Protein AF-A0A3D2SQ42-F1 (afdb_monomer)

Secondary structure (DSSP, 8-state):
----TT----TTSS------TT---TT-GGG--EEEE--SSTT-TTPPEEEEETTS-EEEES-GGG--SS----TTTT-EE-

Sequence (82 aa):
SSTDEKGDTDPSNDVITQTLLTNTGLTNLGQSWSIKAESNTVTNPSNYDLLITSTGIRCMNKNKAKVTYQTCGTKDDGSEQW

Structure (mmCIF, N/CA/C/O backbone):
data_AF-A0A3D2SQ42-F1
#
_entry.id   AF-A0A3D2SQ42-F1
#
loop_
_atom_site.group_PDB
_atom_site.id
_atom_site.type_symbol
_atom_site.label_atom_id
_atom_site.label_alt_id
_atom_site.label_comp_id
_atom_site.label_asym_id
_atom_site.label_entity_id
_atom_site.label_seq_id
_atom_site.pdbx_PDB_ins_code
_atom_site.Cartn_x
_atom_site.Cartn_y
_atom_site.Cartn_z
_atom_site.occupancy
_atom_site.B_iso_or_equiv
_atom_site.auth_seq_id
_atom_site.auth_comp_id
_atom_site.auth_asym_id
_atom_site.auth_atom_id
_atom_site.pdbx_PDB_model_num
ATOM 1 N N . SER A 1 1 ? -28.137 22.243 49.437 1.00 49.47 1 SER A N 1
ATOM 2 C CA . SER A 1 1 ? -27.457 22.9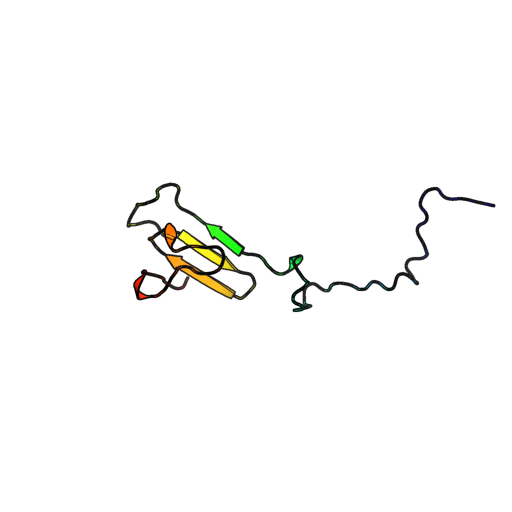35 48.331 1.00 49.47 1 SER A CA 1
ATOM 3 C C . SER A 1 1 ? -25.973 22.700 48.493 1.00 49.47 1 SER A C 1
ATOM 5 O O . SER A 1 1 ? -25.400 23.180 49.462 1.00 49.47 1 SER A O 1
ATOM 7 N N . SER A 1 2 ? -25.393 21.877 47.630 1.00 46.12 2 SER A N 1
ATOM 8 C CA . SER A 1 2 ? -23.949 21.761 47.452 1.00 46.12 2 SER A CA 1
ATOM 9 C C . SER A 1 2 ? -23.776 21.480 45.970 1.00 46.12 2 SER A C 1
ATOM 11 O O . SER A 1 2 ? -24.219 20.449 45.480 1.00 46.12 2 SER A O 1
ATOM 13 N N . THR A 1 3 ? -23.310 22.492 45.254 1.00 44.84 3 THR A N 1
ATOM 14 C CA . THR A 1 3 ? -22.933 22.408 43.849 1.00 44.84 3 THR A CA 1
ATOM 15 C C . THR A 1 3 ? -21.433 22.187 43.813 1.00 44.84 3 THR A C 1
ATOM 17 O O . THR A 1 3 ? -20.673 23.063 44.226 1.00 44.84 3 THR A O 1
ATOM 20 N N . ASP A 1 4 ? -21.023 21.018 43.352 1.00 41.72 4 ASP A N 1
ATOM 21 C CA . ASP A 1 4 ? -19.688 20.753 42.852 1.00 41.72 4 ASP A CA 1
ATOM 22 C C . ASP A 1 4 ? -19.609 21.201 41.383 1.00 41.72 4 ASP A C 1
ATOM 24 O O . ASP A 1 4 ? -20.503 20.960 40.575 1.00 41.72 4 ASP A O 1
ATOM 28 N N . GLU A 1 5 ? -18.543 21.913 41.023 1.00 55.25 5 GLU A N 1
ATOM 29 C CA . GLU A 1 5 ? -18.389 22.575 39.717 1.00 55.25 5 GLU A CA 1
ATOM 30 C C . GLU A 1 5 ? -18.180 21.613 38.528 1.00 55.25 5 GLU A C 1
ATOM 32 O O . GLU A 1 5 ? -17.871 22.066 37.427 1.00 55.25 5 GLU A O 1
ATOM 37 N N . LYS A 1 6 ? -18.336 20.292 38.704 1.00 53.59 6 LYS A N 1
ATOM 38 C CA . LYS A 1 6 ? -17.975 19.306 37.671 1.00 53.59 6 LYS A CA 1
ATOM 39 C C . LYS A 1 6 ? -19.125 18.473 37.111 1.00 53.59 6 LYS A C 1
ATOM 41 O O . LYS A 1 6 ? -18.884 17.783 36.132 1.00 53.59 6 LYS A O 1
ATOM 46 N N . GLY A 1 7 ? -20.346 18.539 37.650 1.00 46.56 7 GLY A N 1
ATOM 47 C CA . GLY A 1 7 ? -21.497 17.835 37.058 1.00 46.56 7 GLY A CA 1
ATOM 48 C C . GLY A 1 7 ? -21.221 16.366 36.689 1.00 46.56 7 GLY A C 1
ATOM 49 O O . GLY A 1 7 ? -21.736 15.888 35.682 1.00 46.56 7 GLY A O 1
ATOM 50 N N . ASP A 1 8 ? -20.362 15.682 37.450 1.00 54.56 8 ASP A N 1
ATOM 51 C CA . ASP A 1 8 ? -19.936 14.314 37.159 1.00 54.56 8 ASP A CA 1
ATOM 52 C C . ASP A 1 8 ? -20.947 13.388 37.837 1.00 54.56 8 ASP A C 1
ATOM 54 O O . ASP A 1 8 ? -20.930 13.187 39.053 1.00 54.56 8 ASP A O 1
ATOM 58 N N . THR A 1 9 ? -21.914 12.903 37.064 1.00 50.38 9 THR A N 1
ATOM 59 C CA . THR A 1 9 ? -22.899 11.936 37.546 1.00 50.38 9 THR A CA 1
ATOM 60 C C . THR A 1 9 ? -22.220 10.613 37.881 1.00 50.38 9 THR A C 1
ATOM 62 O O . THR A 1 9 ? -21.345 10.163 37.147 1.00 50.38 9 THR A O 1
ATOM 65 N N . ASP A 1 10 ? -22.663 10.003 38.985 1.00 49.59 10 ASP A N 1
ATOM 66 C CA . ASP A 1 10 ? -22.322 8.658 39.465 1.00 49.59 10 ASP A CA 1
ATOM 67 C C . ASP A 1 10 ? -21.893 7.693 38.332 1.00 49.59 10 ASP A C 1
ATOM 69 O O . ASP A 1 10 ? -22.706 7.401 37.446 1.00 49.59 10 ASP A O 1
ATOM 73 N N . PRO A 1 11 ? -20.653 7.157 38.356 1.00 55.38 11 PRO A N 1
ATOM 74 C CA . PRO A 1 11 ? -20.142 6.265 37.311 1.00 55.38 11 PRO A CA 1
ATOM 75 C C . PRO A 1 11 ? -20.941 4.960 37.185 1.00 55.38 11 PRO A C 1
ATOM 77 O O . PRO A 1 11 ? -20.754 4.213 36.229 1.00 55.38 11 PRO A O 1
ATOM 80 N N . SER A 1 12 ? -21.838 4.679 38.133 1.00 52.69 12 SER A N 1
ATOM 81 C CA . SER A 1 12 ? -22.712 3.506 38.120 1.00 52.69 12 SER A CA 1
ATOM 82 C C . SER A 1 12 ? -23.898 3.635 37.157 1.00 52.69 12 SER A C 1
ATOM 84 O O . SER A 1 12 ? -24.559 2.632 36.894 1.00 52.69 12 SER A O 1
ATOM 86 N N . ASN A 1 13 ? -24.188 4.840 36.647 1.00 50.16 13 ASN A N 1
ATOM 87 C CA . ASN A 1 13 ? -25.356 5.106 35.800 1.00 50.16 13 ASN A CA 1
ATOM 88 C C . A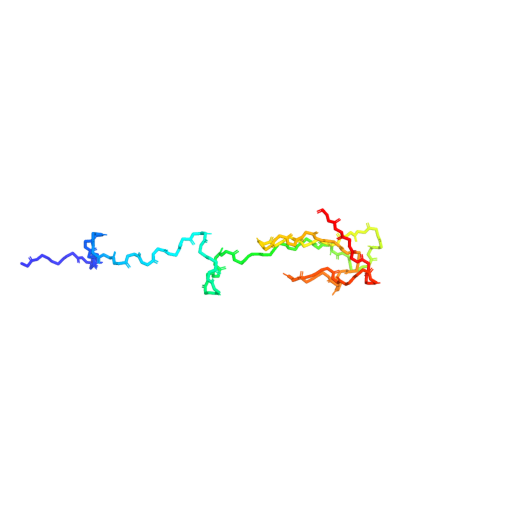SN A 1 13 ? -25.015 5.747 34.446 1.00 50.16 13 ASN A C 1
ATOM 90 O O . ASN A 1 13 ? -25.921 6.043 33.663 1.00 50.16 13 ASN A O 1
ATOM 94 N N . ASP A 1 14 ? -23.729 5.939 34.147 1.00 54.00 14 ASP A N 1
ATOM 95 C CA . ASP A 1 14 ? -23.307 6.187 32.777 1.00 54.00 14 ASP A CA 1
ATOM 96 C C . ASP A 1 14 ? -23.505 4.866 32.031 1.00 54.00 14 ASP A C 1
ATOM 98 O O . ASP A 1 14 ? -22.865 3.857 32.339 1.00 54.00 14 ASP A O 1
ATOM 102 N N . VAL A 1 15 ? -24.451 4.820 31.091 1.00 56.81 15 VAL A N 1
ATOM 103 C CA . VAL A 1 15 ? -24.502 3.724 30.124 1.00 56.81 15 VAL A CA 1
ATOM 104 C C . VAL A 1 15 ? -23.241 3.888 29.295 1.00 56.81 15 VAL A C 1
ATOM 106 O O . VAL A 1 15 ? -23.259 4.517 28.236 1.00 56.81 15 VAL A O 1
ATOM 109 N N . ILE A 1 16 ? -22.126 3.361 29.807 1.00 60.91 16 ILE A N 1
ATOM 110 C CA . ILE A 1 16 ? -20.868 3.332 29.094 1.00 60.91 16 ILE A CA 1
ATOM 111 C C . ILE A 1 16 ? -21.167 2.464 27.889 1.00 60.91 16 ILE A C 1
ATOM 113 O O . ILE A 1 16 ? -21.176 1.233 27.944 1.00 60.91 16 ILE A O 1
ATOM 117 N N . THR A 1 17 ? -21.451 3.125 26.775 1.00 58.59 17 THR A N 1
ATOM 118 C CA . THR A 1 17 ? -21.468 2.490 25.473 1.00 58.59 17 THR A CA 1
ATOM 119 C C . THR 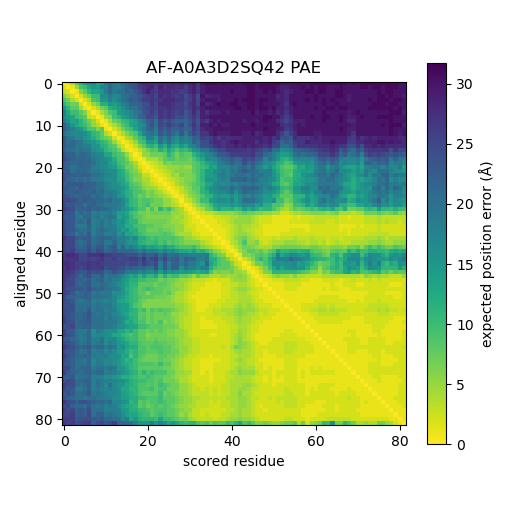A 1 17 ? -19.994 2.276 25.171 1.00 58.59 17 THR A C 1
ATOM 121 O O . THR A 1 17 ? -19.355 3.059 24.475 1.00 58.59 17 THR A O 1
ATOM 124 N N . GLN A 1 18 ? -19.403 1.298 25.863 1.00 63.75 18 GLN A N 1
ATOM 125 C CA . GLN A 1 18 ? -17.978 1.055 25.841 1.00 63.75 18 GLN A CA 1
ATOM 126 C C . GLN A 1 18 ? -17.669 0.557 24.443 1.00 63.75 18 GLN A C 1
ATOM 128 O O . GLN A 1 18 ? -17.936 -0.591 24.083 1.00 63.75 18 GLN A O 1
ATOM 133 N N . THR A 1 19 ? -17.122 1.454 23.638 1.00 63.66 19 THR A N 1
ATOM 134 C CA . THR A 1 19 ? -16.570 1.134 22.336 1.00 63.66 19 THR A CA 1
ATOM 135 C C . THR A 1 19 ? -15.356 0.238 22.564 1.00 63.66 19 THR A C 1
ATOM 137 O O . THR A 1 19 ? -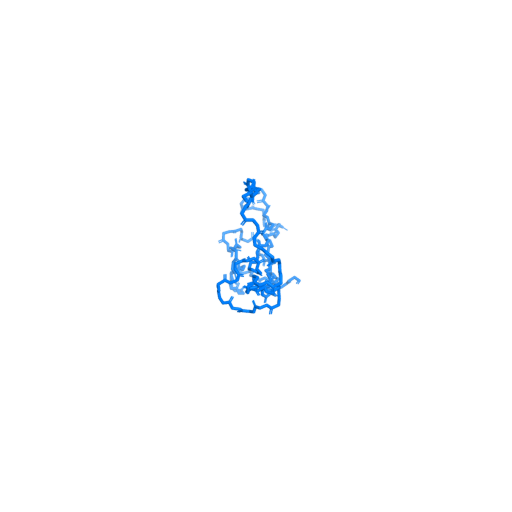14.237 0.705 22.761 1.00 63.66 19 THR A O 1
ATOM 140 N N . LEU A 1 20 ? -15.602 -1.069 22.637 1.00 70.56 20 LEU A N 1
ATOM 141 C CA . LEU A 1 20 ? -14.576 -2.066 22.900 1.00 70.56 20 LEU A CA 1
ATOM 142 C C . LEU A 1 20 ? -13.584 -2.092 21.731 1.00 70.56 20 LEU A C 1
ATOM 144 O O . LEU A 1 20 ? -14.000 -2.022 20.576 1.00 70.56 20 LEU A O 1
ATOM 148 N N . LEU A 1 21 ? -12.290 -2.259 22.013 1.00 63.59 21 LEU A N 1
ATOM 149 C CA . LEU A 1 21 ? -11.247 -2.371 20.978 1.00 63.59 21 LEU A CA 1
ATOM 150 C C . LEU A 1 21 ? -11.403 -3.609 20.078 1.00 63.59 21 LEU A C 1
ATOM 152 O O . LEU A 1 21 ? -10.684 -3.742 19.096 1.00 63.59 21 LEU A O 1
ATOM 156 N N . THR A 1 22 ? -12.318 -4.517 20.418 1.00 64.62 22 THR A N 1
ATOM 157 C CA . THR A 1 22 ? -12.672 -5.699 19.623 1.00 64.62 22 THR A CA 1
ATOM 158 C C . THR A 1 22 ? -13.958 -5.514 18.814 1.00 64.62 22 THR A C 1
ATOM 160 O O . THR A 1 22 ? -14.405 -6.446 18.148 1.00 64.62 22 THR A O 1
ATOM 163 N N . ASN A 1 23 ? -14.617 -4.356 18.909 1.00 67.69 23 ASN A N 1
ATOM 164 C CA . ASN A 1 23 ? -15.881 -4.106 18.228 1.00 67.69 23 ASN A CA 1
ATOM 165 C C . ASN A 1 23 ? -15.628 -3.760 16.752 1.00 67.69 23 ASN A C 1
ATOM 167 O O . ASN A 1 23 ? -15.183 -2.663 16.439 1.00 67.69 23 ASN A O 1
ATOM 171 N N . THR A 1 24 ? -15.982 -4.662 15.839 1.00 66.75 24 THR A N 1
ATOM 172 C CA . THR A 1 24 ? -15.736 -4.534 14.391 1.00 66.75 24 THR A CA 1
ATOM 173 C C . THR A 1 24 ? -16.716 -3.607 13.655 1.00 66.75 24 THR A C 1
ATOM 175 O O . THR A 1 24 ? -16.810 -3.657 12.428 1.00 66.75 24 THR A O 1
ATOM 178 N N . GLY A 1 25 ? -17.507 -2.803 14.372 1.00 70.62 25 GLY A N 1
ATOM 179 C CA . GLY A 1 25 ? -18.456 -1.863 13.780 1.00 70.62 25 GLY A CA 1
ATOM 180 C C . GLY A 1 25 ? -17.770 -0.797 12.920 1.00 70.62 25 GLY A C 1
ATOM 181 O O . GLY A 1 25 ? -16.716 -0.276 13.271 1.00 70.62 25 GLY A O 1
ATOM 182 N N . LEU A 1 26 ? -18.394 -0.419 11.802 1.00 65.56 26 LEU A N 1
ATOM 183 C CA . LEU A 1 26 ? -17.822 0.526 10.827 1.00 65.56 26 LEU A CA 1
ATOM 184 C C . LEU A 1 26 ? -17.586 1.946 11.382 1.00 65.56 26 LEU A C 1
ATOM 186 O O . LEU A 1 26 ? -16.857 2.729 10.783 1.00 65.56 26 LEU A O 1
ATOM 190 N N . THR A 1 27 ? -18.186 2.289 12.524 1.00 69.12 27 THR A N 1
ATOM 191 C CA . THR A 1 27 ? -18.016 3.579 13.215 1.00 69.12 27 THR A CA 1
ATOM 192 C C . THR A 1 27 ? -16.818 3.600 14.172 1.00 69.12 27 THR A C 1
ATOM 194 O O . THR A 1 27 ? -16.520 4.631 14.773 1.00 69.12 27 THR A O 1
ATOM 197 N N . ASN A 1 28 ? -16.105 2.479 14.315 1.00 67.31 28 ASN A N 1
ATOM 198 C CA . ASN A 1 28 ? -15.015 2.298 15.269 1.00 67.31 28 ASN A CA 1
ATOM 199 C C . ASN A 1 28 ? -13.664 2.764 14.694 1.00 67.31 28 ASN A C 1
ATOM 201 O O . ASN A 1 28 ? -12.744 1.979 14.455 1.00 67.31 28 ASN A O 1
ATOM 205 N N . LEU A 1 29 ? -13.550 4.073 14.445 1.00 67.38 29 LEU A N 1
ATOM 206 C CA . LEU A 1 29 ? -12.394 4.682 13.768 1.00 67.38 29 LEU A CA 1
ATOM 207 C C . LEU A 1 29 ? -11.051 4.389 14.466 1.00 67.38 29 LEU A C 1
ATOM 209 O O . LEU A 1 29 ? -10.029 4.295 13.794 1.00 67.38 29 LEU A O 1
ATOM 213 N N . GLY A 1 30 ? -11.049 4.171 15.787 1.00 70.12 30 GLY A N 1
ATOM 214 C CA . GLY A 1 30 ? -9.840 3.858 16.562 1.00 70.12 30 GLY A CA 1
ATOM 215 C C . GLY A 1 30 ? -9.201 2.493 16.262 1.00 70.12 30 GLY A C 1
ATOM 216 O O . GLY A 1 30 ? -8.036 2.289 16.590 1.00 70.12 30 GLY A O 1
ATOM 217 N N . GLN A 1 31 ? -9.924 1.567 15.622 1.00 74.12 31 GLN A N 1
ATOM 218 C CA . GLN A 1 31 ? -9.396 0.252 15.217 1.00 74.12 31 GLN A CA 1
ATOM 219 C C . GLN A 1 31 ? -8.873 0.233 13.775 1.00 74.12 31 GLN A C 1
ATOM 221 O O . GLN A 1 31 ? -8.218 -0.724 13.356 1.00 74.12 31 GLN A O 1
ATOM 226 N N . SER A 1 32 ? -9.156 1.277 12.997 1.00 82.38 32 SER A N 1
ATOM 227 C CA . SER A 1 32 ? -8.750 1.371 11.598 1.00 82.38 32 SER A CA 1
ATOM 228 C C . SER A 1 32 ? -7.449 2.153 11.502 1.00 82.38 32 SER A C 1
ATOM 230 O O . SER A 1 32 ? -7.447 3.380 11.550 1.00 82.38 32 SER A O 1
ATOM 232 N N . TRP A 1 33 ? -6.330 1.443 11.372 1.00 88.38 33 TRP A N 1
ATOM 233 C CA . TRP A 1 33 ? -5.018 2.062 11.203 1.00 88.38 33 TRP A CA 1
ATOM 234 C C . TRP A 1 33 ? -4.294 1.510 9.979 1.00 88.38 33 TRP A C 1
ATOM 236 O O . TRP A 1 33 ? -4.529 0.389 9.517 1.00 88.38 33 TRP A O 1
ATOM 246 N N . SER A 1 34 ? -3.407 2.330 9.428 1.00 93.50 34 SER A N 1
ATOM 247 C CA . SER A 1 34 ? -2.545 1.980 8.305 1.00 93.50 34 SER A CA 1
ATOM 248 C C . SER A 1 34 ? -1.210 2.685 8.485 1.00 93.50 34 SER A C 1
ATOM 250 O O . SER A 1 34 ? -1.160 3.899 8.675 1.00 93.50 34 SER A O 1
ATOM 252 N N . ILE A 1 35 ? -0.130 1.917 8.451 1.00 95.50 35 ILE A N 1
ATOM 253 C CA . ILE A 1 35 ? 1.240 2.405 8.545 1.00 95.50 35 ILE A CA 1
ATOM 254 C C . ILE A 1 35 ? 1.857 2.231 7.168 1.00 95.50 35 ILE A C 1
ATOM 256 O O . ILE A 1 35 ? 1.911 1.116 6.649 1.00 95.50 35 ILE A O 1
ATOM 260 N N . LYS A 1 36 ? 2.318 3.340 6.590 1.00 95.62 36 LYS A N 1
ATOM 261 C CA . LYS A 1 36 ? 3.028 3.351 5.317 1.00 95.62 36 LYS A CA 1
ATOM 262 C C . LYS A 1 36 ? 4.460 3.823 5.532 1.00 95.62 36 LYS A C 1
ATOM 264 O O . LYS A 1 36 ? 4.672 4.897 6.091 1.00 95.62 36 LYS A O 1
ATOM 269 N N . ALA A 1 37 ? 5.417 3.015 5.091 1.00 93.62 37 ALA A N 1
ATOM 270 C CA . ALA A 1 37 ? 6.829 3.368 5.055 1.00 93.62 37 ALA A CA 1
ATOM 271 C C . ALA A 1 37 ? 7.209 3.703 3.615 1.00 93.62 37 ALA A C 1
ATOM 273 O O . ALA A 1 37 ? 6.997 2.888 2.719 1.00 93.62 37 ALA A O 1
ATOM 274 N N . GLU A 1 38 ? 7.756 4.897 3.403 1.00 90.44 38 GLU A N 1
ATOM 275 C CA . GLU A 1 38 ? 8.124 5.375 2.075 1.00 90.44 38 GLU A CA 1
ATOM 276 C C . GLU A 1 38 ? 9.607 5.714 2.001 1.00 90.44 38 GLU A C 1
ATOM 278 O O . GLU A 1 38 ? 10.169 6.352 2.895 1.00 90.44 38 GLU A O 1
ATOM 283 N N . SER A 1 39 ? 10.222 5.372 0.878 1.00 85.88 39 SER A N 1
ATOM 284 C CA . SER A 1 39 ? 11.504 5.918 0.483 1.00 85.88 39 SER A CA 1
ATOM 285 C C . SER A 1 39 ? 11.365 7.412 0.165 1.00 85.88 39 SER A C 1
ATOM 287 O O . SER A 1 39 ? 10.363 7.892 -0.386 1.00 85.88 39 SER A O 1
ATOM 289 N N . ASN A 1 40 ? 12.411 8.172 0.496 1.00 80.69 40 ASN A N 1
ATOM 290 C CA . ASN A 1 40 ? 12.527 9.591 0.157 1.00 80.69 40 ASN A CA 1
ATOM 291 C C . ASN A 1 40 ? 12.796 9.822 -1.342 1.00 80.69 40 ASN A C 1
ATOM 293 O O . ASN A 1 40 ? 12.647 10.940 -1.830 1.00 80.69 40 ASN A O 1
ATOM 297 N N . THR A 1 41 ? 13.163 8.777 -2.081 1.00 69.06 41 THR A N 1
ATOM 298 C CA . THR A 1 41 ? 13.379 8.823 -3.527 1.00 69.06 41 THR A CA 1
ATOM 299 C C . THR A 1 41 ? 12.220 8.161 -4.260 1.00 69.06 41 THR A C 1
ATOM 301 O O . THR A 1 41 ? 11.902 7.010 -3.987 1.00 69.06 41 THR A O 1
ATOM 304 N N . VAL A 1 42 ? 11.625 8.866 -5.226 1.00 64.31 42 VAL A N 1
ATOM 305 C CA . VAL A 1 42 ? 10.463 8.388 -6.004 1.00 64.31 42 VAL A CA 1
ATOM 306 C C . VAL A 1 42 ? 10.817 7.209 -6.928 1.00 64.31 42 VAL A C 1
ATOM 308 O O . VAL A 1 42 ? 9.949 6.418 -7.281 1.00 64.31 42 VAL A O 1
ATOM 311 N N . THR A 1 43 ? 12.091 7.069 -7.302 1.00 58.97 43 THR A N 1
ATOM 312 C CA . THR A 1 43 ? 12.571 6.115 -8.317 1.00 58.97 43 THR A CA 1
ATOM 313 C C . THR A 1 43 ? 13.929 5.522 -7.944 1.00 58.97 43 THR A C 1
ATOM 315 O O . THR A 1 43 ? 14.877 5.598 -8.723 1.00 58.97 43 THR A O 1
ATOM 318 N N . ASN A 1 44 ? 14.058 4.934 -6.752 1.00 61.59 44 ASN A N 1
ATOM 319 C CA . ASN A 1 44 ? 15.132 3.962 -6.539 1.00 61.59 44 ASN A CA 1
ATOM 320 C C . ASN A 1 44 ? 14.576 2.563 -6.811 1.00 61.59 44 ASN A C 1
ATOM 322 O O . ASN A 1 44 ? 13.816 2.061 -5.986 1.00 61.59 44 ASN A O 1
ATOM 326 N N . PRO A 1 45 ? 14.961 1.899 -7.916 1.00 64.19 45 PRO A N 1
ATOM 327 C CA . PRO A 1 45 ? 14.429 0.580 -8.269 1.00 64.19 45 PRO A CA 1
ATOM 328 C C . PRO A 1 45 ? 14.784 -0.516 -7.249 1.00 64.19 45 PRO A C 1
ATOM 330 O O . PRO A 1 45 ? 14.257 -1.623 -7.332 1.00 64.19 45 PRO A O 1
ATOM 333 N N . SER A 1 46 ? 15.665 -0.224 -6.290 1.00 77.00 46 SER A N 1
ATOM 334 C CA . SER A 1 46 ? 16.089 -1.153 -5.242 1.00 77.00 46 SER A CA 1
ATOM 335 C C . SER A 1 46 ? 15.294 -1.039 -3.939 1.00 77.00 46 SER A C 1
ATOM 337 O O . SER A 1 46 ? 15.369 -1.959 -3.129 1.00 77.00 46 SER A O 1
ATOM 339 N N . ASN A 1 47 ? 14.546 0.048 -3.718 1.00 87.31 47 ASN A N 1
ATOM 340 C CA . ASN A 1 47 ? 13.865 0.288 -2.445 1.00 87.31 47 ASN A CA 1
ATOM 341 C C . ASN A 1 47 ? 12.376 -0.021 -2.562 1.00 87.31 47 ASN A C 1
ATOM 343 O O . ASN A 1 47 ? 11.721 0.426 -3.499 1.00 87.31 47 ASN A O 1
ATOM 347 N N . TYR A 1 48 ? 11.851 -0.758 -1.590 1.00 92.19 48 TYR A N 1
ATOM 348 C CA . TYR A 1 48 ? 10.419 -0.973 -1.447 1.00 92.19 48 TYR A CA 1
ATOM 349 C C . TYR A 1 48 ? 9.806 0.087 -0.537 1.00 92.19 48 TYR A C 1
ATOM 351 O O . TYR A 1 48 ? 10.377 0.427 0.500 1.00 92.19 48 TYR A O 1
ATOM 359 N N . ASP A 1 49 ? 8.602 0.510 -0.897 1.00 93.81 49 ASP A N 1
ATOM 360 C CA . ASP A 1 49 ? 7.659 1.146 0.011 1.00 93.81 49 ASP A CA 1
ATOM 361 C C . ASP A 1 49 ? 6.717 0.065 0.556 1.00 93.81 49 ASP A C 1
ATOM 363 O O . ASP A 1 49 ? 6.348 -0.864 -0.169 1.00 93.81 49 ASP A O 1
ATOM 367 N N . LEU A 1 50 ? 6.347 0.158 1.835 1.00 95.94 50 LEU A N 1
ATOM 368 C CA . LEU A 1 50 ? 5.608 -0.886 2.553 1.00 95.94 50 LEU A CA 1
ATOM 369 C C . LEU A 1 50 ? 4.304 -0.350 3.136 1.00 95.94 50 LEU A C 1
ATOM 371 O O . LEU A 1 50 ? 4.247 0.787 3.606 1.00 95.94 50 LEU A O 1
ATOM 375 N N . LEU A 1 51 ? 3.285 -1.205 3.183 1.00 97.75 51 LEU A N 1
ATOM 376 C CA . LEU A 1 51 ? 2.010 -0.958 3.851 1.00 97.75 51 LEU A CA 1
ATOM 377 C C . LEU A 1 51 ? 1.714 -2.078 4.853 1.00 97.75 51 LEU A C 1
ATOM 379 O O . LEU A 1 51 ? 1.710 -3.254 4.486 1.00 97.75 51 LEU A O 1
ATOM 383 N N . ILE A 1 52 ? 1.388 -1.696 6.091 1.00 97.00 52 ILE A N 1
ATOM 384 C CA . ILE A 1 52 ? 0.767 -2.574 7.090 1.00 97.00 52 ILE A CA 1
ATOM 385 C C . ILE A 1 52 ? -0.562 -1.961 7.540 1.00 97.00 52 ILE A C 1
ATOM 387 O O . ILE A 1 52 ? -0.601 -0.783 7.891 1.00 97.00 52 ILE A O 1
ATOM 391 N N . THR A 1 53 ? -1.638 -2.746 7.598 1.00 94.19 53 THR A N 1
ATOM 392 C CA . THR A 1 53 ? -2.949 -2.294 8.101 1.00 94.19 53 THR A CA 1
ATOM 393 C C . THR A 1 53 ? -3.460 -3.140 9.266 1.00 94.19 53 THR A C 1
ATOM 395 O O . THR A 1 53 ? -3.074 -4.301 9.436 1.00 94.19 53 THR A O 1
ATOM 398 N N . SER A 1 54 ? -4.403 -2.586 10.033 1.00 89.69 54 SER A N 1
ATOM 399 C CA . SER A 1 54 ? -5.123 -3.323 11.082 1.00 89.69 54 SER A CA 1
ATOM 400 C C . SER A 1 54 ? -5.962 -4.486 10.551 1.00 89.69 54 SER A C 1
ATOM 402 O O . SER A 1 54 ? -6.216 -5.446 11.272 1.00 89.69 54 SER A O 1
ATOM 404 N N . THR A 1 55 ? -6.346 -4.431 9.274 1.00 89.06 55 THR A N 1
ATOM 405 C CA . THR A 1 55 ? -7.105 -5.476 8.571 1.00 89.06 55 THR A CA 1
ATOM 406 C C . THR A 1 55 ? -6.235 -6.622 8.049 1.00 89.06 55 THR A C 1
ATOM 408 O O . THR A 1 55 ? -6.751 -7.544 7.423 1.00 89.06 55 THR A O 1
ATOM 411 N N . GLY A 1 56 ? -4.924 -6.588 8.308 1.00 91.81 56 GLY A N 1
ATOM 412 C CA . GLY A 1 56 ? -4.002 -7.674 7.977 1.00 91.81 56 GLY A CA 1
ATOM 413 C C . GLY A 1 56 ? -3.285 -7.531 6.636 1.00 91.81 56 GLY A C 1
ATOM 414 O O . GLY A 1 56 ? -2.555 -8.444 6.255 1.00 91.81 56 GLY A O 1
ATOM 415 N N . ILE A 1 57 ? -3.428 -6.404 5.931 1.00 95.19 57 ILE A N 1
ATOM 416 C CA . ILE A 1 57 ? -2.631 -6.145 4.726 1.00 95.19 57 ILE A CA 1
ATOM 417 C C . ILE A 1 57 ? -1.181 -5.940 5.154 1.00 95.19 57 ILE A C 1
ATOM 419 O O . ILE A 1 57 ? -0.905 -5.132 6.039 1.00 95.19 57 ILE A O 1
ATOM 423 N N . ARG A 1 58 ? -0.272 -6.689 4.529 1.00 97.12 58 ARG A N 1
ATOM 424 C CA . ARG A 1 58 ? 1.185 -6.565 4.653 1.00 97.12 58 ARG A CA 1
ATOM 425 C C . ARG A 1 58 ? 1.782 -6.743 3.270 1.00 97.12 58 ARG A C 1
ATOM 427 O O . ARG A 1 58 ? 1.894 -7.864 2.775 1.00 97.12 58 ARG A O 1
ATOM 434 N N . CYS A 1 59 ? 2.062 -5.634 2.605 1.00 97.69 5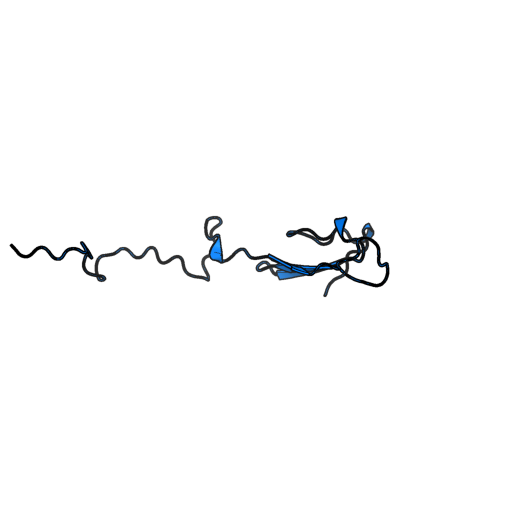9 CYS A N 1
ATOM 435 C CA . CYS A 1 59 ? 2.538 -5.658 1.231 1.00 97.69 59 CYS A CA 1
ATOM 436 C C . CYS A 1 59 ? 3.612 -4.609 0.996 1.00 97.69 59 CYS A C 1
ATOM 438 O O . CYS A 1 59 ? 3.806 -3.694 1.802 1.00 97.69 59 CYS A O 1
ATOM 440 N N . MET A 1 60 ? 4.284 -4.741 -0.141 1.00 96.31 60 MET A N 1
ATOM 441 C CA . MET A 1 60 ? 5.309 -3.811 -0.574 1.00 96.31 60 MET A CA 1
ATOM 442 C C . MET A 1 60 ? 5.341 -3.648 -2.093 1.00 96.31 60 MET A C 1
ATOM 444 O O . MET A 1 60 ? 4.924 -4.542 -2.830 1.00 96.31 60 MET A O 1
ATOM 448 N N . ASN A 1 61 ? 5.840 -2.505 -2.567 1.00 94.81 61 ASN A N 1
ATOM 449 C CA . ASN A 1 61 ? 6.094 -2.257 -3.987 1.00 94.81 61 ASN A CA 1
ATOM 450 C C . ASN A 1 61 ? 7.274 -1.286 -4.163 1.00 94.81 61 ASN A C 1
ATOM 452 O O . ASN A 1 61 ? 7.425 -0.337 -3.398 1.00 94.81 61 ASN A O 1
ATOM 456 N N . LYS A 1 62 ? 8.102 -1.507 -5.187 1.00 92.06 62 LYS A N 1
ATOM 457 C CA . LYS A 1 62 ? 9.179 -0.582 -5.590 1.00 92.06 62 LYS A CA 1
ATOM 458 C C . LYS A 1 62 ? 8.656 0.690 -6.257 1.00 92.06 62 LYS A C 1
ATOM 460 O O . LYS A 1 62 ? 9.334 1.712 -6.288 1.00 92.06 62 LYS A O 1
ATOM 465 N N . ASN A 1 63 ? 7.450 0.643 -6.817 1.00 91.19 63 ASN A N 1
ATOM 466 C CA . ASN A 1 63 ? 6.763 1.807 -7.343 1.00 91.19 63 ASN A CA 1
ATOM 467 C C . ASN A 1 63 ? 5.973 2.495 -6.224 1.00 91.19 63 ASN A C 1
ATOM 469 O O . ASN A 1 63 ? 4.833 2.130 -5.933 1.00 91.19 63 ASN A O 1
ATOM 473 N N . LYS A 1 64 ? 6.567 3.542 -5.647 1.00 90.56 64 LYS A N 1
ATOM 474 C CA . LYS A 1 64 ? 5.973 4.386 -4.601 1.00 90.56 64 LYS A CA 1
ATOM 475 C C . LYS A 1 64 ? 4.533 4.817 -4.889 1.00 90.56 64 LYS A C 1
ATOM 477 O O . LYS A 1 64 ? 3.686 4.797 -3.999 1.00 90.56 64 LYS A O 1
ATOM 482 N N . ALA A 1 65 ? 4.216 5.160 -6.140 1.00 91.81 65 ALA A N 1
ATOM 483 C CA . ALA A 1 65 ? 2.875 5.613 -6.519 1.00 91.81 65 ALA A CA 1
ATOM 484 C C . ALA A 1 65 ? 1.793 4.526 -6.361 1.00 91.81 65 ALA A C 1
ATOM 486 O O . ALA A 1 65 ? 0.604 4.837 -6.364 1.00 91.81 65 ALA A O 1
ATOM 487 N N . LYS A 1 66 ? 2.192 3.254 -6.233 1.00 94.50 66 LYS A N 1
ATOM 488 C CA . LYS A 1 66 ? 1.293 2.113 -6.034 1.00 94.50 66 LYS A CA 1
ATOM 489 C C . LYS A 1 66 ? 1.034 1.809 -4.559 1.00 94.50 66 LYS A C 1
ATOM 491 O O . LYS A 1 66 ? 0.053 1.133 -4.265 1.00 94.50 66 LYS A O 1
ATOM 496 N N . VAL A 1 67 ? 1.852 2.332 -3.638 1.00 94.50 67 VAL A N 1
ATOM 497 C CA . VAL A 1 67 ? 1.692 2.128 -2.190 1.00 94.50 67 VAL A CA 1
ATOM 498 C C . VAL A 1 67 ? 0.818 3.234 -1.591 1.00 94.50 67 VAL A C 1
ATOM 500 O O . VAL A 1 67 ? 1.231 4.368 -1.329 1.00 94.50 67 VAL A O 1
ATOM 503 N N . THR A 1 68 ? -0.445 2.888 -1.375 1.00 95.81 68 THR A N 1
ATOM 504 C CA . THR A 1 68 ? -1.470 3.736 -0.748 1.00 95.81 68 THR A CA 1
ATOM 505 C C . THR A 1 68 ? -1.689 3.307 0.704 1.00 95.81 68 THR A C 1
ATOM 507 O O . THR A 1 68 ? -0.982 2.441 1.206 1.00 95.81 68 THR A O 1
ATOM 510 N N . TYR A 1 69 ? -2.674 3.878 1.399 1.00 95.56 69 TYR A N 1
ATOM 511 C CA . TYR A 1 69 ? -3.077 3.385 2.722 1.00 95.56 69 TYR A CA 1
ATOM 512 C C . TYR A 1 69 ? -3.999 2.152 2.643 1.00 95.56 69 TYR A C 1
ATOM 514 O O . TYR A 1 69 ? -4.491 1.690 3.666 1.00 95.56 69 TYR A O 1
ATOM 522 N N . GLN A 1 70 ? -4.260 1.622 1.442 1.00 95.19 70 GLN A N 1
ATOM 523 C CA . GLN A 1 70 ? -5.208 0.525 1.216 1.00 95.19 70 GLN A CA 1
ATOM 524 C C . GLN A 1 70 ? -4.614 -0.648 0.427 1.00 95.19 70 GLN A C 1
ATOM 526 O O . GLN A 1 70 ? -5.129 -1.757 0.510 1.00 95.19 70 GLN A O 1
ATOM 531 N N . THR A 1 71 ? -3.566 -0.426 -0.365 1.00 96.06 71 THR A N 1
ATOM 532 C CA . THR A 1 71 ? -2.966 -1.442 -1.242 1.00 96.06 71 THR A CA 1
ATOM 533 C C . THR A 1 71 ? -1.547 -1.052 -1.655 1.00 96.06 71 THR A C 1
ATOM 535 O O . THR A 1 71 ? -1.200 0.130 -1.605 1.00 96.06 71 THR A O 1
ATOM 538 N N . CYS A 1 72 ? -0.762 -2.032 -2.110 1.00 96.75 72 CYS A N 1
ATOM 539 C CA . CYS A 1 72 ? 0.527 -1.842 -2.782 1.00 96.75 72 CYS A CA 1
ATOM 540 C C . CYS A 1 72 ? 0.439 -2.020 -4.311 1.00 96.75 72 CYS A C 1
ATOM 542 O O . CYS A 1 72 ? 1.461 -2.148 -4.986 1.00 96.75 72 CYS A O 1
ATOM 544 N N . GLY A 1 73 ? -0.778 -2.022 -4.864 1.00 96.19 73 GLY A N 1
ATOM 545 C CA . GLY A 1 73 ? -1.051 -2.269 -6.278 1.00 96.19 73 GLY A CA 1
ATOM 546 C C . GLY A 1 73 ? -1.356 -3.735 -6.575 1.00 96.19 73 GLY A C 1
ATOM 547 O O . GLY A 1 73 ? -1.564 -4.551 -5.678 1.00 96.19 73 GLY A O 1
ATOM 548 N N . THR A 1 74 ? -1.426 -4.066 -7.860 1.00 97.19 74 THR A N 1
ATOM 549 C CA . THR A 1 74 ? -1.599 -5.444 -8.330 1.00 97.19 74 THR A CA 1
ATOM 550 C C . THR A 1 74 ? -0.258 -6.178 -8.427 1.00 97.19 74 THR A C 1
ATOM 552 O O . THR A 1 74 ? 0.814 -5.582 -8.304 1.00 97.19 74 THR A O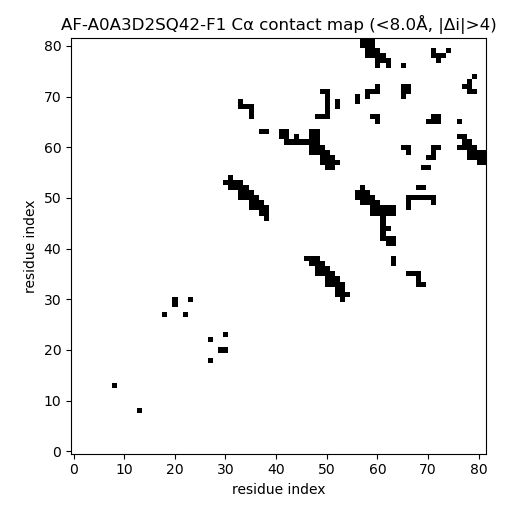 1
ATOM 555 N N . LYS A 1 75 ? -0.301 -7.488 -8.696 1.00 95.62 75 LYS A N 1
ATOM 556 C CA . LYS A 1 75 ? 0.909 -8.263 -9.003 1.00 95.62 75 LYS A CA 1
ATOM 557 C C . LYS A 1 75 ? 1.626 -7.734 -10.253 1.00 95.62 75 LYS A C 1
ATOM 559 O O . LYS A 1 75 ? 2.850 -7.674 -10.258 1.00 95.62 75 LYS A O 1
ATOM 564 N N . ASP A 1 76 ? 0.873 -7.287 -11.259 1.00 96.25 76 ASP A N 1
ATOM 565 C CA . ASP A 1 76 ? 1.423 -6.705 -12.492 1.00 96.25 76 ASP A CA 1
ATOM 566 C C . ASP A 1 76 ? 2.063 -5.330 -12.246 1.00 96.25 76 ASP A C 1
ATOM 568 O O . ASP A 1 76 ? 3.013 -4.950 -12.926 1.00 96.25 76 ASP A O 1
ATOM 572 N N . ASP A 1 77 ? 1.602 -4.609 -11.220 1.00 94.06 77 ASP A N 1
ATOM 573 C CA . ASP A 1 77 ? 2.250 -3.387 -10.736 1.00 94.06 77 ASP A CA 1
ATOM 574 C C . ASP A 1 77 ? 3.532 -3.660 -9.927 1.00 94.06 77 ASP A C 1
ATOM 576 O O . ASP A 1 77 ? 4.183 -2.706 -9.497 1.00 94.06 77 ASP A O 1
ATOM 580 N N . GLY A 1 78 ? 3.884 -4.926 -9.676 1.00 94.19 78 GLY A N 1
ATOM 581 C CA . GLY A 1 78 ? 5.044 -5.324 -8.874 1.00 94.19 78 GLY A CA 1
ATOM 582 C C . GLY A 1 78 ? 4.778 -5.432 -7.370 1.00 94.19 78 GLY A C 1
ATOM 583 O O . GLY A 1 78 ? 5.722 -5.349 -6.586 1.00 94.19 78 GLY A O 1
ATOM 584 N N . SER A 1 79 ? 3.518 -5.587 -6.946 1.00 96.19 79 SER A N 1
ATOM 585 C CA . SER A 1 79 ? 3.197 -5.805 -5.531 1.00 96.19 79 SER A CA 1
ATOM 586 C C . SER A 1 79 ? 3.693 -7.169 -5.044 1.00 96.19 79 SER A C 1
ATOM 588 O O . SER A 1 79 ? 3.436 -8.200 -5.668 1.00 96.19 79 SER A O 1
ATOM 590 N N . GLU A 1 80 ? 4.301 -7.178 -3.860 1.00 96.06 80 GLU A N 1
ATOM 591 C CA . GLU A 1 80 ? 4.790 -8.370 -3.161 1.00 96.06 80 GLU A CA 1
ATOM 592 C C . GLU A 1 80 ? 4.245 -8.424 -1.723 1.00 96.06 80 GLU A C 1
ATOM 594 O O . GLU A 1 80 ? 3.874 -7.396 -1.152 1.00 96.06 80 GLU A O 1
ATOM 599 N N . GLN A 1 81 ? 4.161 -9.627 -1.144 1.00 95.38 81 GLN A N 1
ATOM 600 C CA . GLN A 1 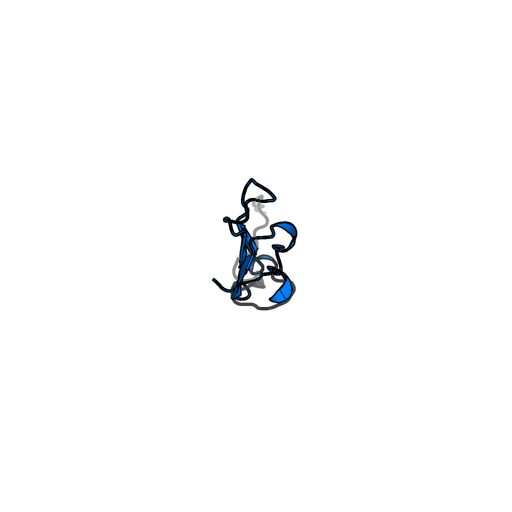81 ? 3.774 -9.831 0.258 1.00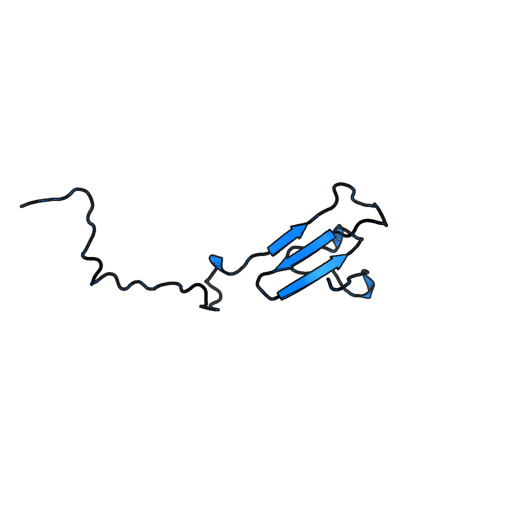 95.38 81 GLN A CA 1
ATOM 601 C C . GLN A 1 81 ? 5.006 -9.723 1.166 1.00 95.38 81 GLN A C 1
ATOM 603 O O . GLN A 1 81 ? 6.094 -10.140 0.765 1.00 95.38 81 GLN A O 1
ATOM 608 N N . TRP A 1 82 ? 4.819 -9.192 2.378 1.00 87.81 82 TRP A N 1
ATOM 609 C CA . TRP A 1 82 ? 5.861 -9.069 3.402 1.00 87.81 82 TRP A CA 1
ATOM 610 C C . TRP A 1 82 ? 5.575 -9.923 4.641 1.00 87.81 82 TRP A C 1
ATOM 612 O O . TRP A 1 82 ? 4.405 -9.937 5.100 1.00 87.81 82 TRP A O 1
#

Organism: NCBI:txid108980

Solvent-accessible surface area (backbone atoms only — not comparable to full-atom values): 5291 Å² total; per-residue (Å²): 142,84,86,68,100,69,84,76,70,62,81,88,70,59,82,70,78,70,82,50,94,81,54,86,54,92,83,44,62,93,63,66,52,58,51,72,50,73,62,97,57,79,79,43,87,87,47,64,18,38,32,40,36,66,88,67,53,40,27,24,11,44,4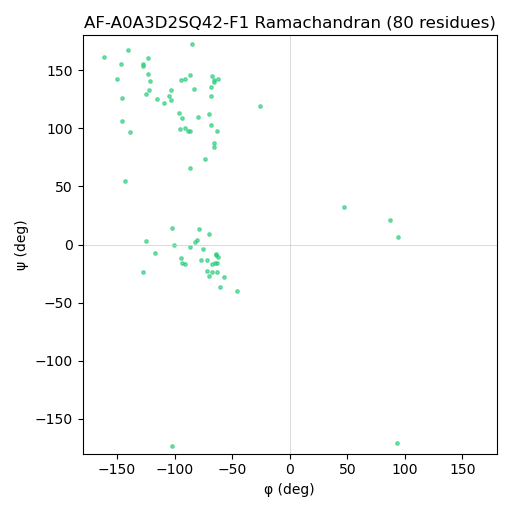5,47,94,36,50,47,88,85,46,25,56,48,66,93,65,51,32,44,80,108

Radius of gyration: 21.82 Å; Cα contacts (8 Å, |Δi|>4): 123; chains: 1; bounding box: 44×33×61 Å

Mean predicted aligned error: 12.28 Å

Foldseek 3Di:
DDDDPPPDPDPVPPPCPPLDLPDPDPVSVVLWDKDWADDPDQDDQPDWIWIDISVGQTKIANHRVCDDSVGNHDVVRVIDGD

pLDDT: mean 78.29, std 17.83, range [41.72, 97.75]